Protein AF-A0A5C1AMB5-F1 (afdb_monomer_lite)

Radius of gyration: 20.48 Å; chains: 1; bounding box: 37×81×42 Å

Secondary structure (DSSP, 8-state):
----------------PPPPPPPPTT----SS--STT-EEEEEEEETTEEEEEEEEEEEEEEETTEEEEEEEEEEETTB-----EEEEEETTEEEEEEETTEEEEEEEEEEESS--TT--

Structure (mmCIF, N/CA/C/O backbone):
data_AF-A0A5C1AMB5-F1
#
_entry.id   AF-A0A5C1AMB5-F1
#
loop_
_atom_site.group_PDB
_atom_site.id
_atom_site.type_symbol
_atom_site.label_atom_id
_atom_site.label_alt_id
_atom_site.label_comp_id
_atom_site.label_asym_id
_atom_site.label_entity_id
_atom_site.label_seq_id
_atom_site.pdbx_PDB_ins_code
_atom_site.Cartn_x
_atom_site.Cartn_y
_atom_site.Cartn_z
_atom_site.occupancy
_atom_site.B_iso_or_equiv
_atom_site.auth_seq_id
_atom_site.auth_comp_id
_atom_site.auth_asym_id
_atom_site.auth_atom_id
_atom_site.pdbx_PDB_model_num
ATOM 1 N N . MET A 1 1 ? 2.253 60.019 23.310 1.00 41.19 1 MET A N 1
ATOM 2 C CA . MET A 1 1 ? 2.478 59.372 21.996 1.00 41.19 1 MET A CA 1
ATOM 3 C C . MET A 1 1 ? 2.768 57.913 22.282 1.00 41.19 1 MET A C 1
ATOM 5 O O . MET A 1 1 ? 3.925 57.523 22.368 1.00 41.19 1 MET A O 1
ATOM 9 N N . ASP A 1 2 ? 1.713 57.138 22.515 1.00 37.03 2 ASP A N 1
ATOM 10 C CA . ASP A 1 2 ? 1.825 55.742 22.932 1.00 37.03 2 ASP A CA 1
ATOM 11 C C . ASP A 1 2 ? 1.872 54.839 21.700 1.00 37.03 2 ASP A C 1
ATOM 13 O O . ASP A 1 2 ? 0.928 54.763 20.914 1.00 37.03 2 ASP A O 1
ATOM 17 N N . ARG A 1 3 ? 3.021 54.192 21.496 1.00 42.00 3 ARG A N 1
ATOM 18 C CA . ARG A 1 3 ? 3.212 53.160 20.475 1.00 42.00 3 ARG A CA 1
ATOM 19 C C . ARG A 1 3 ? 2.629 51.851 21.003 1.00 42.00 3 ARG A C 1
ATOM 21 O O . ARG A 1 3 ? 3.261 51.173 21.807 1.00 42.00 3 ARG A O 1
ATOM 28 N N . ALA A 1 4 ? 1.429 51.506 20.547 1.00 40.94 4 ALA A N 1
ATOM 29 C CA . ALA A 1 4 ? 0.817 50.211 20.807 1.00 40.94 4 ALA A CA 1
ATOM 30 C C . ALA A 1 4 ? 1.566 49.104 20.042 1.00 40.94 4 ALA A C 1
ATOM 32 O O . ALA A 1 4 ? 1.610 49.096 18.812 1.00 40.94 4 ALA A O 1
ATOM 33 N N . PHE A 1 5 ? 2.158 48.170 20.786 1.00 42.78 5 PHE A N 1
ATOM 34 C CA . PHE A 1 5 ? 2.670 46.899 20.278 1.00 42.78 5 PHE A CA 1
ATOM 35 C C . PHE A 1 5 ? 1.490 45.920 20.192 1.00 42.78 5 PHE A C 1
ATOM 37 O O . PHE A 1 5 ? 0.971 45.483 21.217 1.00 42.78 5 PHE A O 1
ATOM 44 N N . VAL A 1 6 ? 1.035 45.592 18.982 1.00 42.97 6 VAL A N 1
ATOM 45 C CA . VAL A 1 6 ? 0.045 44.527 18.764 1.00 42.97 6 VAL A CA 1
ATOM 46 C C . VAL A 1 6 ? 0.804 43.212 18.618 1.00 42.97 6 VAL A C 1
ATOM 48 O O . VAL A 1 6 ? 1.466 42.971 17.610 1.00 42.97 6 VAL A O 1
ATOM 51 N N . LEU A 1 7 ? 0.731 42.373 19.650 1.00 39.50 7 LEU A N 1
ATOM 52 C CA . LEU A 1 7 ? 1.266 41.016 19.640 1.00 39.50 7 LEU A CA 1
ATOM 53 C C . LEU A 1 7 ? 0.213 40.089 19.009 1.00 39.50 7 LEU A C 1
ATOM 55 O O . LEU A 1 7 ? -0.780 39.735 19.643 1.00 39.50 7 LEU A O 1
ATOM 59 N N . LEU A 1 8 ? 0.401 39.729 17.740 1.00 41.47 8 LEU A N 1
ATOM 60 C CA . LEU A 1 8 ? -0.436 38.752 17.044 1.00 41.47 8 LEU A CA 1
ATOM 61 C C . LEU A 1 8 ? -0.058 37.344 17.536 1.00 41.47 8 LEU A C 1
ATOM 63 O O . LEU A 1 8 ? 0.930 36.767 17.084 1.00 41.47 8 LEU A O 1
ATOM 67 N N . MET A 1 9 ? -0.810 36.796 18.495 1.00 45.56 9 MET A N 1
ATOM 68 C CA . MET A 1 9 ? -0.658 35.396 18.902 1.00 45.56 9 MET A CA 1
ATOM 69 C C . MET A 1 9 ? -1.229 34.472 17.823 1.00 45.56 9 MET A C 1
ATOM 71 O O . MET A 1 9 ? -2.435 34.245 17.740 1.00 45.56 9 MET A O 1
ATOM 75 N N . LEU A 1 10 ? -0.335 33.932 16.997 1.00 41.09 10 LEU A N 1
ATOM 76 C CA . LEU A 1 10 ? -0.618 32.850 16.064 1.00 41.09 10 LEU A CA 1
ATOM 77 C C . LEU A 1 10 ? -0.764 31.547 16.868 1.00 41.09 10 LEU A C 1
ATOM 79 O O . LEU A 1 10 ? 0.224 30.927 17.259 1.00 41.09 10 LEU A O 1
ATOM 83 N N . THR A 1 11 ? -1.997 31.144 17.169 1.00 44.03 11 THR A N 1
ATOM 84 C CA . THR A 1 11 ? -2.277 29.840 17.781 1.00 44.03 11 THR A CA 1
ATOM 85 C C . THR A 1 11 ? -2.163 28.762 16.707 1.00 44.03 11 THR A C 1
ATOM 87 O O . THR A 1 11 ? -3.115 28.445 16.001 1.00 44.03 11 THR A O 1
ATOM 90 N N . ALA A 1 12 ? -0.961 28.203 16.550 1.00 44.78 12 ALA A N 1
ATOM 91 C CA . ALA A 1 12 ? -0.778 26.981 15.782 1.00 44.78 12 ALA A CA 1
ATOM 92 C C . ALA A 1 12 ? -1.562 25.862 16.481 1.00 44.78 12 ALA A C 1
ATOM 94 O O . ALA A 1 12 ? -1.192 25.415 17.568 1.00 44.78 12 ALA A O 1
ATOM 95 N N . GLN A 1 13 ? -2.668 25.428 15.877 1.00 44.81 13 GLN A N 1
ATOM 96 C CA . GLN A 1 13 ? -3.319 24.186 16.266 1.00 44.81 13 GLN A CA 1
ATOM 97 C C . GLN A 1 13 ? -2.381 23.045 15.871 1.00 44.81 13 GLN A C 1
ATOM 99 O O . GLN A 1 13 ? -2.373 22.600 14.727 1.00 44.81 13 GLN A O 1
ATOM 104 N N . LEU A 1 14 ? -1.536 22.609 16.810 1.00 41.19 14 LEU A N 1
ATOM 105 C CA . LEU A 1 14 ? -0.868 21.322 16.695 1.00 41.19 14 LEU A CA 1
ATOM 106 C C . LEU A 1 14 ? -1.964 20.261 16.782 1.00 41.19 14 LEU A C 1
ATOM 108 O O . LEU A 1 14 ? -2.427 19.916 17.869 1.00 41.19 14 LEU A O 1
ATOM 112 N N . THR A 1 15 ? -2.397 19.757 15.630 1.00 45.41 15 THR A N 1
ATOM 113 C CA . THR A 1 15 ? -3.072 18.469 15.545 1.00 45.41 15 THR A CA 1
ATOM 114 C C . THR A 1 15 ? -2.091 17.430 16.074 1.00 45.41 15 THR A C 1
ATOM 116 O O . THR A 1 15 ? -1.144 17.024 15.402 1.00 45.41 15 THR A O 1
ATOM 119 N N . ALA A 1 16 ? -2.255 17.063 17.344 1.00 42.19 16 ALA A N 1
ATOM 120 C CA . ALA A 1 16 ? -1.520 15.964 17.935 1.00 42.19 16 ALA A CA 1
ATOM 121 C C . ALA A 1 16 ? -1.884 14.708 17.140 1.00 42.19 16 ALA A C 1
ATOM 123 O O . ALA A 1 16 ? -3.009 14.220 17.232 1.00 42.19 16 ALA A O 1
ATOM 124 N N . ALA A 1 17 ? -0.951 14.236 16.311 1.00 38.53 17 ALA A N 1
ATOM 125 C CA . ALA A 1 17 ? -1.064 12.944 15.658 1.00 38.53 17 ALA A CA 1
ATOM 126 C C . ALA A 1 17 ? -1.329 11.907 16.752 1.00 38.53 17 ALA A C 1
ATOM 128 O O . ALA A 1 17 ? -0.536 11.788 17.692 1.00 38.53 17 ALA A O 1
ATOM 129 N N . GLU A 1 18 ? -2.471 11.224 16.665 1.00 43.47 18 GLU A N 1
ATOM 130 C CA . GLU A 1 18 ? -2.834 10.201 17.635 1.00 43.47 18 GLU A CA 1
ATOM 131 C C . GLU A 1 18 ? -1.670 9.208 17.781 1.00 43.47 18 GLU A C 1
ATOM 133 O O . GLU A 1 18 ? -1.015 8.861 16.787 1.00 43.47 18 GLU A O 1
ATOM 138 N N . PRO A 1 19 ? -1.344 8.792 19.019 1.00 37.91 19 PRO A N 1
ATOM 139 C CA . PRO A 1 19 ? -0.271 7.842 19.241 1.00 37.91 19 PRO A CA 1
ATOM 140 C C . PRO A 1 19 ? -0.536 6.592 18.392 1.00 37.91 19 PRO A C 1
ATOM 142 O O . PRO A 1 19 ? -1.678 6.129 18.347 1.00 37.91 19 PRO A O 1
ATOM 145 N N . PRO A 1 20 ? 0.491 6.050 17.708 1.00 48.75 20 PRO A N 1
ATOM 146 C CA . PRO A 1 20 ? 0.313 4.906 16.827 1.00 48.75 20 PRO A CA 1
ATOM 147 C C . PRO A 1 20 ? -0.405 3.786 17.591 1.00 48.75 20 PRO A C 1
ATOM 149 O O . PRO A 1 20 ? -0.030 3.530 18.745 1.00 48.75 20 PRO A O 1
ATOM 152 N N . PRO A 1 21 ? -1.422 3.133 16.990 1.00 47.5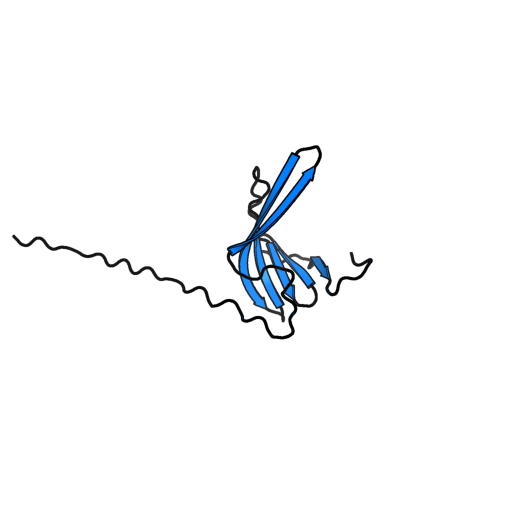3 21 PRO A N 1
ATOM 153 C CA . PRO A 1 21 ? -2.150 2.057 17.641 1.00 47.53 21 PRO A CA 1
ATOM 154 C C . PRO A 1 21 ? -1.149 1.051 18.199 1.00 47.53 21 PRO A C 1
ATOM 156 O O . PRO A 1 21 ? -0.281 0.554 17.475 1.00 47.53 21 PRO A O 1
ATOM 159 N N . LYS A 1 22 ? -1.214 0.804 19.513 1.00 42.66 22 LYS A N 1
ATOM 160 C CA . LYS A 1 22 ? -0.346 -0.182 20.158 1.00 42.66 22 LYS A CA 1
ATOM 161 C C . LYS A 1 22 ? -0.542 -1.507 19.436 1.00 42.66 22 LYS A C 1
ATOM 163 O O . LYS A 1 22 ? -1.668 -1.986 19.334 1.00 42.66 22 LYS A O 1
ATOM 168 N N . ALA A 1 23 ? 0.560 -2.081 18.957 1.00 46.91 23 ALA A N 1
ATOM 169 C CA . ALA A 1 23 ? 0.558 -3.423 18.402 1.00 46.91 23 ALA A CA 1
ATOM 170 C C . ALA A 1 23 ? -0.144 -4.35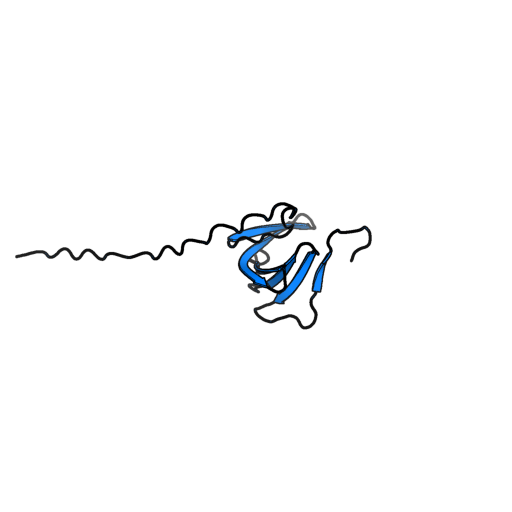9 19.395 1.00 46.91 23 ALA A C 1
ATOM 172 O O . ALA A 1 23 ? 0.259 -4.467 20.557 1.00 46.91 23 ALA A O 1
ATOM 173 N N . VAL A 1 24 ? -1.232 -4.982 18.950 1.00 44.78 24 VAL A N 1
ATOM 174 C CA . VAL A 1 24 ? -1.958 -5.968 19.746 1.00 44.78 24 VAL A CA 1
ATOM 175 C C . VAL A 1 24 ? -1.014 -7.154 19.932 1.00 44.78 24 VAL A C 1
ATOM 177 O O . VAL A 1 24 ? -0.510 -7.706 18.954 1.00 44.78 24 VAL A O 1
ATOM 180 N N . ALA A 1 25 ? -0.708 -7.511 21.180 1.00 35.94 25 ALA A N 1
ATOM 181 C CA . ALA A 1 25 ? 0.186 -8.625 21.479 1.00 35.94 25 ALA A CA 1
ATOM 182 C C . ALA A 1 25 ? -0.330 -9.904 20.792 1.00 35.94 25 ALA A C 1
ATOM 184 O O . ALA A 1 25 ? -1.476 -10.296 20.993 1.00 35.94 25 ALA A O 1
ATOM 185 N N . GLY A 1 26 ? 0.507 -10.523 19.952 1.00 43.66 26 GLY A N 1
ATOM 186 C CA . GLY A 1 26 ? 0.138 -11.676 19.118 1.00 43.66 26 GLY A CA 1
ATOM 187 C C . GLY A 1 26 ? -0.127 -11.348 17.643 1.00 43.66 26 GLY A C 1
ATOM 188 O O . GLY A 1 26 ? -0.203 -12.264 16.829 1.00 43.66 26 GLY A O 1
ATOM 189 N N . VAL A 1 27 ? -0.192 -10.068 17.266 1.00 47.38 27 VAL A N 1
ATOM 190 C CA . VAL A 1 27 ? -0.150 -9.645 15.863 1.00 47.38 27 VAL A CA 1
ATOM 191 C C . VAL A 1 27 ? 1.314 -9.464 15.480 1.00 47.38 27 VAL A C 1
ATOM 193 O O . VAL A 1 27 ? 1.943 -8.462 15.822 1.00 47.38 27 VAL A O 1
ATOM 196 N N . THR A 1 28 ? 1.880 -10.459 14.791 1.00 49.91 28 THR A N 1
ATOM 197 C CA . THR A 1 28 ? 3.096 -10.291 13.980 1.00 49.91 28 THR A CA 1
ATOM 198 C C . THR A 1 28 ? 2.962 -8.980 13.217 1.00 49.91 28 THR A C 1
ATOM 200 O O . THR A 1 28 ? 1.932 -8.779 12.574 1.00 49.91 28 THR A O 1
ATOM 203 N N . ALA A 1 29 ? 3.943 -8.080 13.351 1.00 56.53 29 ALA A N 1
ATOM 204 C CA . ALA A 1 29 ? 3.916 -6.754 12.737 1.00 56.53 29 ALA A CA 1
ATOM 205 C C . ALA A 1 29 ? 3.326 -6.834 11.322 1.00 56.53 29 ALA A C 1
ATOM 207 O O . ALA A 1 29 ? 3.770 -7.659 10.519 1.00 56.53 29 ALA A O 1
ATOM 208 N N . LEU A 1 30 ? 2.281 -6.043 11.050 1.00 63.84 30 LEU A N 1
ATOM 209 C CA . LEU A 1 30 ? 1.629 -6.064 9.744 1.00 63.84 30 LEU A CA 1
ATOM 210 C C . LEU A 1 30 ? 2.695 -5.826 8.669 1.00 63.84 30 LEU A C 1
ATOM 212 O O . LEU A 1 30 ? 3.502 -4.906 8.780 1.00 63.84 30 LEU A O 1
ATOM 216 N N . TYR A 1 31 ? 2.696 -6.665 7.632 1.00 74.62 31 TYR A N 1
ATOM 217 C CA . TYR A 1 31 ? 3.675 -6.610 6.537 1.00 74.62 31 TYR A CA 1
ATOM 218 C C . TYR A 1 31 ? 3.567 -5.316 5.703 1.00 74.62 31 TYR A C 1
ATOM 220 O O . TYR A 1 31 ? 4.399 -5.032 4.846 1.00 74.62 31 TYR A O 1
ATOM 228 N N . PHE A 1 32 ? 2.525 -4.524 5.953 1.00 85.06 32 PHE A N 1
ATOM 229 C CA . PHE A 1 32 ? 2.197 -3.304 5.241 1.00 85.06 32 PHE A CA 1
ATOM 230 C C . PHE A 1 32 ? 2.231 -2.107 6.209 1.00 85.06 32 PHE A C 1
ATOM 232 O O . PHE A 1 32 ? 1.697 -2.228 7.316 1.00 85.06 32 PHE A O 1
ATOM 239 N N . PRO A 1 33 ? 2.816 -0.955 5.832 1.00 88.94 33 PRO A N 1
ATOM 240 C CA . PRO A 1 33 ? 2.854 0.221 6.695 1.00 88.94 33 PRO A CA 1
ATOM 241 C C . PRO A 1 33 ? 1.455 0.759 7.000 1.00 88.94 33 PRO A C 1
ATOM 243 O O . PRO A 1 33 ? 0.682 1.056 6.099 1.00 88.94 33 PRO A O 1
ATOM 246 N N . THR A 1 34 ? 1.141 0.938 8.280 1.00 90.19 34 THR A N 1
ATOM 247 C CA . THR A 1 34 ? -0.159 1.451 8.751 1.00 90.19 34 THR A CA 1
ATOM 248 C C . THR A 1 34 ? -0.031 2.770 9.513 1.00 90.19 34 THR A C 1
ATOM 250 O O . THR A 1 34 ? -0.901 3.134 10.301 1.00 90.19 34 THR A O 1
ATOM 253 N N . LYS A 1 35 ? 1.066 3.505 9.305 1.00 89.81 35 LYS A N 1
ATOM 254 C CA . LYS A 1 35 ? 1.301 4.814 9.921 1.00 89.81 35 LYS A CA 1
ATOM 255 C C . LYS A 1 35 ? 1.293 5.892 8.845 1.00 89.81 35 LYS A C 1
ATOM 257 O O . LYS A 1 35 ? 2.059 5.794 7.894 1.00 89.81 35 LYS A O 1
ATOM 262 N N . VAL A 1 36 ? 0.489 6.937 9.030 1.00 92.00 36 VAL A N 1
ATOM 263 C CA . VAL A 1 36 ? 0.502 8.117 8.148 1.00 92.00 36 VAL A CA 1
ATOM 264 C C . VAL A 1 36 ? 1.905 8.732 8.102 1.00 92.00 36 VAL A C 1
ATOM 266 O O . VAL A 1 36 ? 2.575 8.866 9.129 1.00 92.00 36 VAL A O 1
ATOM 269 N N . GLY A 1 37 ? 2.360 9.062 6.895 1.00 90.62 37 GLY A N 1
ATOM 270 C CA . GLY A 1 37 ? 3.711 9.531 6.600 1.00 90.62 37 GLY A CA 1
ATOM 271 C C . GLY A 1 37 ? 4.765 8.423 6.510 1.00 90.62 37 GLY A C 1
ATOM 272 O O . GLY A 1 37 ? 5.917 8.721 6.207 1.00 90.62 37 GLY A O 1
ATOM 273 N N . ALA A 1 38 ? 4.416 7.155 6.76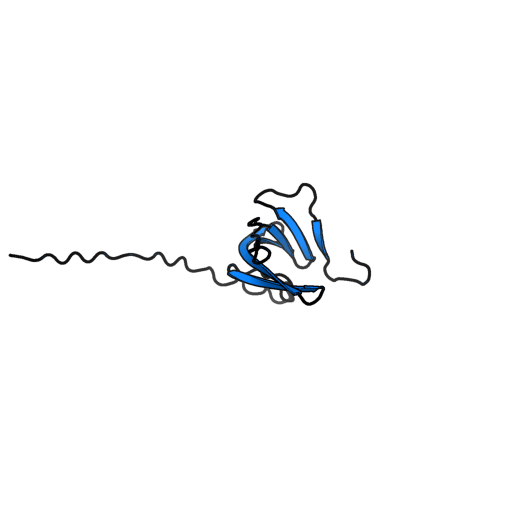0 1.00 91.31 38 ALA A N 1
ATOM 274 C CA . ALA A 1 38 ? 5.318 6.052 6.444 1.00 91.31 38 ALA A CA 1
ATOM 275 C C . ALA A 1 38 ? 5.500 5.952 4.927 1.00 91.31 38 ALA A C 1
ATOM 277 O O . ALA A 1 38 ? 4.545 6.131 4.171 1.00 91.3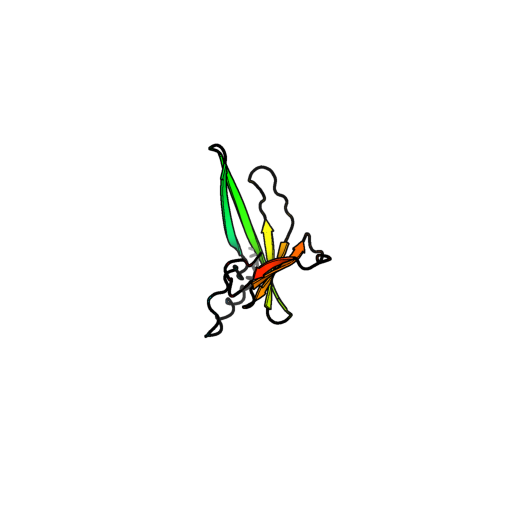1 38 ALA A O 1
ATOM 278 N N . GLN A 1 39 ? 6.723 5.648 4.504 1.00 90.38 39 GLN A N 1
ATOM 279 C CA . GLN A 1 39 ? 7.080 5.554 3.095 1.00 90.38 39 GLN A CA 1
ATOM 280 C C . GLN A 1 39 ? 7.553 4.151 2.741 1.00 90.38 39 GLN A C 1
ATOM 282 O O . GLN A 1 39 ? 8.241 3.493 3.527 1.00 90.38 39 GLN A O 1
ATOM 287 N N . ARG A 1 40 ? 7.212 3.722 1.529 1.00 87.50 40 ARG A N 1
ATOM 288 C CA . ARG A 1 40 ? 7.804 2.567 0.856 1.00 87.50 40 ARG A CA 1
ATOM 289 C C . ARG A 1 40 ? 8.520 3.056 -0.384 1.00 87.50 40 ARG A C 1
ATOM 291 O O . ARG A 1 40 ? 8.009 3.920 -1.088 1.00 87.50 40 ARG A O 1
ATOM 298 N N . VAL A 1 41 ? 9.702 2.509 -0.627 1.00 86.25 41 VAL A N 1
ATOM 299 C CA . VAL A 1 41 ? 10.493 2.812 -1.816 1.00 86.25 41 VAL A CA 1
ATOM 300 C C . VAL A 1 41 ? 10.694 1.515 -2.573 1.00 86.25 41 VAL A C 1
ATOM 302 O O . VAL A 1 41 ? 11.246 0.554 -2.037 1.00 86.25 41 VAL A O 1
ATOM 305 N N . TYR A 1 42 ? 10.231 1.500 -3.813 1.00 82.12 42 TYR A N 1
ATOM 306 C CA . TYR A 1 42 ? 10.427 0.415 -4.753 1.00 82.12 42 TYR A CA 1
ATOM 307 C C . TYR A 1 42 ? 11.508 0.836 -5.733 1.00 82.12 42 TYR A C 1
ATOM 309 O O . TYR A 1 42 ? 11.357 1.824 -6.443 1.00 82.12 42 TYR A O 1
ATOM 317 N N . ALA A 1 43 ? 12.608 0.091 -5.758 1.00 84.25 43 ALA A N 1
ATOM 318 C CA . ALA A 1 43 ? 13.671 0.288 -6.729 1.00 84.25 43 ALA A CA 1
ATOM 319 C C . ALA A 1 43 ? 13.704 -0.904 -7.686 1.00 84.25 43 ALA A C 1
ATOM 321 O O . ALA A 1 43 ? 13.781 -2.054 -7.250 1.00 84.25 43 ALA A O 1
ATOM 322 N N . ALA A 1 44 ? 13.664 -0.629 -8.985 1.00 82.00 44 ALA A N 1
ATOM 323 C CA . ALA A 1 44 ? 13.803 -1.630 -10.032 1.00 82.00 44 ALA A CA 1
ATOM 324 C C . ALA A 1 44 ? 14.953 -1.245 -10.964 1.00 82.00 44 ALA A C 1
ATOM 326 O O . ALA A 1 44 ? 15.000 -0.125 -11.473 1.00 82.00 44 ALA A O 1
ATOM 327 N N . THR A 1 45 ? 15.868 -2.182 -11.213 1.00 86.75 45 THR A N 1
ATOM 328 C CA . THR A 1 45 ? 16.965 -1.994 -12.167 1.00 86.75 45 THR A CA 1
ATOM 329 C C . THR A 1 45 ? 16.724 -2.840 -13.410 1.00 86.75 45 THR A C 1
ATOM 331 O O . THR A 1 45 ? 16.604 -4.061 -13.321 1.00 86.75 45 THR A O 1
ATOM 334 N N . ALA A 1 46 ? 16.689 -2.205 -14.581 1.00 84.00 46 ALA A N 1
ATOM 335 C CA . ALA A 1 46 ? 16.554 -2.873 -15.871 1.00 84.00 46 ALA A CA 1
ATOM 336 C C . ALA A 1 46 ? 17.446 -2.196 -16.919 1.00 84.00 46 ALA A C 1
ATOM 338 O O . ALA A 1 46 ? 17.453 -0.974 -17.054 1.00 84.00 46 ALA A O 1
ATOM 339 N N . GLY A 1 47 ? 18.228 -2.989 -17.661 1.00 86.25 47 GLY A N 1
ATOM 340 C CA . GLY A 1 47 ? 19.094 -2.475 -18.732 1.00 86.25 47 GLY A CA 1
ATOM 341 C C . GLY A 1 47 ? 20.136 -1.442 -18.277 1.00 86.25 47 GLY A C 1
ATOM 342 O O . GLY A 1 47 ? 20.491 -0.565 -19.054 1.00 86.25 47 GLY A O 1
ATOM 343 N N . GLY A 1 48 ? 20.591 -1.510 -17.020 1.00 88.25 48 GLY A N 1
ATOM 344 C CA . GLY A 1 48 ? 21.544 -0.554 -16.439 1.00 88.25 48 GLY A CA 1
ATOM 345 C C . GLY A 1 48 ? 20.923 0.739 -15.898 1.00 88.25 48 GLY A C 1
ATOM 346 O O . GLY A 1 48 ? 21.642 1.552 -15.327 1.00 88.25 48 GLY A O 1
ATOM 347 N N . ASN A 1 49 ? 19.605 0.915 -16.020 1.00 85.06 49 ASN A N 1
ATOM 348 C CA . ASN A 1 49 ? 18.878 2.040 -15.440 1.00 85.06 49 ASN A CA 1
ATOM 349 C C . ASN A 1 49 ? 18.159 1.601 -14.164 1.00 85.06 49 ASN A C 1
ATOM 351 O O . ASN A 1 49 ? 17.542 0.535 -14.150 1.00 85.06 49 ASN A O 1
ATOM 355 N N . THR A 1 50 ? 18.204 2.431 -13.122 1.00 85.81 50 THR A N 1
ATOM 356 C CA . THR A 1 50 ? 17.420 2.238 -11.895 1.00 85.81 50 THR A CA 1
ATOM 357 C C . THR A 1 50 ? 16.265 3.223 -11.873 1.00 85.81 50 THR A C 1
ATOM 359 O O . THR A 1 50 ? 16.462 4.425 -12.044 1.00 85.81 50 THR A O 1
ATOM 362 N N . ILE A 1 51 ? 15.065 2.701 -11.655 1.00 82.75 51 ILE A N 1
ATOM 363 C CA . ILE A 1 51 ? 13.854 3.473 -11.415 1.00 82.75 51 ILE A CA 1
ATOM 364 C C . ILE A 1 51 ? 13.505 3.329 -9.942 1.00 82.75 51 ILE A C 1
ATOM 366 O O . ILE A 1 51 ? 13.471 2.215 -9.423 1.00 82.75 51 ILE A O 1
ATOM 370 N N . GLU A 1 52 ? 13.242 4.460 -9.297 1.00 85.25 52 GLU A N 1
ATOM 371 C CA . GLU A 1 52 ? 12.653 4.509 -7.966 1.00 85.25 52 GLU A CA 1
ATOM 372 C C . GLU A 1 52 ? 11.210 4.995 -8.064 1.00 85.25 52 GLU A C 1
ATOM 374 O O . GLU A 1 52 ? 10.920 5.985 -8.738 1.00 85.25 52 GLU A O 1
ATOM 379 N N . GLU A 1 53 ? 10.336 4.312 -7.342 1.00 82.56 53 GLU A N 1
ATOM 380 C CA . GLU A 1 53 ? 8.967 4.711 -7.061 1.00 82.56 53 GLU A CA 1
ATOM 381 C C . GLU A 1 53 ? 8.801 4.805 -5.544 1.00 82.56 53 GLU A C 1
ATOM 383 O O . GLU A 1 53 ? 9.327 3.975 -4.794 1.00 82.56 53 GLU A O 1
ATOM 388 N N . ARG A 1 54 ? 8.100 5.840 -5.078 1.00 86.69 54 ARG A N 1
ATOM 389 C CA . ARG A 1 54 ? 7.819 6.036 -3.654 1.00 86.69 54 ARG A CA 1
ATOM 390 C C . ARG A 1 54 ? 6.322 6.084 -3.427 1.00 86.69 54 ARG A C 1
ATOM 392 O O . ARG A 1 54 ? 5.623 6.813 -4.123 1.00 86.69 54 ARG A O 1
ATOM 399 N N . SER A 1 55 ? 5.877 5.362 -2.411 1.00 88.88 55 SER A N 1
ATOM 400 C CA . SER A 1 55 ? 4.503 5.385 -1.921 1.00 88.88 55 SER A CA 1
ATOM 401 C C . SER A 1 55 ? 4.512 5.938 -0.504 1.00 88.88 55 SER A C 1
ATOM 403 O O . SER A 1 55 ? 5.249 5.437 0.351 1.00 88.88 55 SER A O 1
ATOM 405 N N . THR A 1 56 ? 3.702 6.957 -0.236 1.00 91.69 56 THR A N 1
ATOM 406 C CA . THR A 1 56 ? 3.552 7.547 1.101 1.00 91.69 56 THR A CA 1
ATOM 407 C C . THR A 1 56 ? 2.156 7.264 1.634 1.00 91.69 56 THR A C 1
ATOM 409 O O . THR A 1 56 ? 1.171 7.565 0.968 1.00 91.69 56 THR A O 1
ATOM 412 N N . VAL A 1 57 ? 2.045 6.737 2.855 1.00 93.69 57 VAL A N 1
ATOM 413 C CA . VAL A 1 57 ? 0.746 6.551 3.517 1.00 93.69 57 VAL A CA 1
ATOM 414 C C . VAL A 1 57 ? 0.148 7.914 3.858 1.00 93.69 57 VAL A C 1
ATOM 416 O O . VAL A 1 57 ? 0.694 8.651 4.680 1.00 93.69 57 VAL A O 1
ATOM 419 N N . THR A 1 58 ? -0.997 8.238 3.270 1.00 93.31 58 THR A N 1
ATOM 420 C CA . THR A 1 58 ? -1.706 9.511 3.465 1.00 93.31 58 THR A CA 1
ATOM 421 C C . THR A 1 58 ? -2.921 9.376 4.376 1.00 93.31 58 THR A C 1
ATOM 423 O O . THR A 1 58 ? -3.342 10.359 4.980 1.00 93.31 58 THR A O 1
ATOM 426 N N . GLY A 1 59 ? -3.458 8.165 4.543 1.00 92.25 59 GLY A N 1
ATOM 427 C CA . GLY A 1 59 ? -4.616 7.929 5.401 1.00 92.25 59 GLY A CA 1
ATOM 428 C C . GLY A 1 59 ? -4.700 6.497 5.903 1.00 92.25 59 GLY A C 1
ATOM 429 O O . GLY A 1 59 ? -4.292 5.563 5.221 1.00 92.25 59 GLY A O 1
ATOM 430 N N . VAL A 1 60 ? -5.233 6.323 7.111 1.00 93.69 60 VAL A N 1
ATOM 431 C CA . VAL A 1 60 ? -5.458 5.009 7.721 1.00 93.69 60 VAL A CA 1
ATOM 432 C C . VAL A 1 60 ? -6.768 5.050 8.494 1.00 93.69 60 VAL A C 1
ATOM 434 O O . VAL A 1 60 ? -6.967 5.939 9.318 1.00 93.69 60 VAL A O 1
ATOM 437 N N . VAL A 1 61 ? -7.659 4.097 8.228 1.00 92.69 61 VAL A N 1
ATOM 438 C CA . VAL A 1 61 ? -8.948 3.958 8.920 1.00 92.69 61 VAL A CA 1
ATOM 439 C C . VAL A 1 61 ? -9.185 2.490 9.247 1.00 92.69 61 VAL A C 1
ATOM 441 O O . VAL A 1 61 ? -9.058 1.636 8.372 1.00 92.69 61 VAL A O 1
ATOM 444 N N . GLU A 1 62 ? -9.559 2.175 10.483 1.00 89.06 62 GLU A N 1
ATOM 445 C CA . GLU A 1 62 ? -9.985 0.822 10.846 1.00 89.06 62 GLU A CA 1
ATOM 446 C C . GLU A 1 62 ? -11.405 0.555 10.322 1.00 89.06 62 GLU A C 1
ATOM 448 O O . GLU A 1 62 ? -12.327 1.340 10.554 1.00 89.06 62 GLU A O 1
ATOM 453 N N . LYS A 1 63 ? -11.588 -0.531 9.566 1.00 83.31 63 LYS A N 1
ATOM 454 C CA . LYS A 1 63 ? -12.879 -0.922 8.987 1.00 83.31 63 LYS A CA 1
ATOM 455 C C . LYS A 1 63 ? -12.893 -2.416 8.663 1.00 83.31 63 LYS A C 1
ATOM 457 O O . LYS A 1 63 ? -11.880 -2.968 8.245 1.00 83.31 63 LYS A O 1
ATOM 462 N N . ASP A 1 64 ? -14.050 -3.060 8.807 1.00 78.19 64 ASP A N 1
ATOM 463 C CA . ASP A 1 64 ? -14.280 -4.452 8.382 1.00 78.19 64 ASP A CA 1
ATOM 464 C C . ASP A 1 64 ? -13.285 -5.465 8.999 1.00 78.19 64 ASP A C 1
ATOM 466 O O . ASP A 1 64 ? -12.919 -6.459 8.376 1.00 78.19 64 ASP A O 1
ATOM 470 N N . GLY A 1 65 ? -12.815 -5.207 10.229 1.00 81.56 65 GLY A N 1
ATOM 471 C CA . GLY A 1 65 ? -11.839 -6.060 10.923 1.00 81.56 65 GLY A CA 1
ATOM 472 C C . GLY A 1 65 ? -10.398 -5.943 10.404 1.00 81.56 65 GLY A C 1
ATOM 473 O O . GLY A 1 65 ? -9.565 -6.797 10.710 1.00 81.56 65 GLY A O 1
ATOM 474 N N . GLY A 1 66 ? -10.094 -4.904 9.622 1.00 87.94 66 GLY A N 1
ATOM 475 C CA . GLY A 1 66 ? -8.749 -4.570 9.161 1.00 87.94 66 GLY A CA 1
ATOM 476 C C . GLY A 1 66 ? -8.532 -3.062 9.041 1.00 87.94 66 GLY A C 1
ATOM 477 O O . GLY A 1 66 ? -9.328 -2.253 9.510 1.00 87.94 66 GLY A O 1
ATOM 478 N N . TRP A 1 67 ? -7.439 -2.678 8.391 1.00 92.69 67 TRP A N 1
ATOM 479 C CA . TRP A 1 67 ? -7.054 -1.285 8.182 1.00 92.69 67 TRP A CA 1
ATOM 480 C C . TRP A 1 67 ? -7.195 -0.930 6.708 1.00 92.69 67 TRP A C 1
ATOM 482 O O . TRP A 1 67 ? -6.523 -1.521 5.866 1.00 92.69 67 TRP A O 1
ATOM 492 N N . ARG A 1 68 ? -8.041 0.045 6.379 1.00 93.75 68 ARG A N 1
ATOM 493 C CA . ARG A 1 68 ? -8.009 0.721 5.081 1.00 93.75 68 ARG A CA 1
ATOM 494 C C . ARG A 1 68 ? -6.862 1.728 5.091 1.00 93.75 68 ARG A C 1
ATOM 496 O O . ARG A 1 68 ? -6.961 2.763 5.743 1.00 93.75 68 ARG A O 1
ATOM 503 N N . VAL A 1 69 ? -5.782 1.404 4.395 1.00 94.19 69 VAL A N 1
ATOM 504 C CA . VAL A 1 69 ? -4.577 2.224 4.256 1.00 94.19 69 VAL A CA 1
ATOM 505 C C . VAL A 1 69 ? -4.579 2.864 2.876 1.00 94.19 69 VAL A C 1
ATOM 507 O O . VAL A 1 69 ? -4.557 2.150 1.878 1.00 94.19 69 VAL A O 1
ATOM 510 N N . THR A 1 70 ? -4.614 4.190 2.819 1.00 94.56 70 THR A N 1
ATOM 511 C CA . THR A 1 70 ? -4.478 4.970 1.587 1.00 94.56 70 THR A CA 1
ATOM 512 C C . THR A 1 70 ? -3.037 5.426 1.434 1.00 94.56 70 THR A C 1
ATOM 514 O O . THR A 1 70 ? -2.454 5.984 2.366 1.00 94.56 70 THR A O 1
ATOM 517 N N . GLU A 1 71 ? -2.483 5.205 0.252 1.00 92.81 71 GLU A N 1
ATOM 518 C CA . GLU A 1 71 ? -1.165 5.665 -0.154 1.00 92.81 71 GLU A CA 1
ATOM 519 C C . GLU A 1 71 ? -1.271 6.563 -1.377 1.00 92.81 71 GLU A C 1
ATOM 521 O O . GLU A 1 71 ? -2.115 6.342 -2.246 1.00 92.81 71 GLU A O 1
ATOM 526 N N . MET A 1 72 ? -0.383 7.545 -1.444 1.00 89.88 72 MET A N 1
ATOM 527 C CA . MET A 1 72 ? -0.142 8.350 -2.629 1.00 89.88 72 MET A CA 1
ATOM 528 C C . MET A 1 72 ? 1.202 7.936 -3.222 1.00 89.88 72 MET A C 1
ATOM 530 O O . MET A 1 72 ? 2.214 7.934 -2.513 1.00 89.88 72 MET A O 1
ATOM 534 N N . ASP A 1 73 ? 1.195 7.583 -4.504 1.00 84.44 73 ASP A N 1
ATOM 535 C CA . ASP A 1 73 ? 2.410 7.282 -5.252 1.00 84.44 73 ASP A CA 1
ATOM 536 C C . ASP A 1 73 ? 2.971 8.571 -5.861 1.00 84.44 73 ASP A C 1
ATOM 538 O O . ASP A 1 73 ? 2.292 9.268 -6.624 1.00 84.44 73 ASP A O 1
ATOM 542 N N . ASP A 1 74 ? 4.243 8.852 -5.580 1.00 74.25 74 ASP A N 1
ATOM 543 C CA . ASP A 1 74 ? 4.990 9.971 -6.170 1.00 74.25 74 ASP A CA 1
ATOM 544 C C . ASP A 1 74 ? 5.285 9.730 -7.673 1.00 74.25 74 ASP A C 1
ATOM 546 O O . ASP A 1 74 ? 5.828 10.595 -8.362 1.00 74.25 74 ASP A O 1
ATOM 550 N N . GLY A 1 75 ? 4.892 8.556 -8.189 1.00 63.22 75 GLY A N 1
ATOM 551 C CA . GLY A 1 75 ? 5.173 8.037 -9.523 1.00 63.22 75 GLY A CA 1
ATOM 552 C C . GLY A 1 75 ? 6.640 7.673 -9.736 1.00 63.22 75 GLY A C 1
ATOM 553 O O . GLY A 1 75 ? 7.486 7.779 -8.848 1.00 63.22 75 GLY A O 1
ATOM 554 N N . ILE A 1 76 ? 6.952 7.261 -10.966 1.00 61.81 76 ILE A N 1
ATOM 555 C CA . ILE A 1 76 ? 8.330 7.275 -11.467 1.00 61.81 76 ILE A CA 1
ATOM 556 C C . ILE A 1 76 ? 8.763 8.742 -11.452 1.00 61.81 76 ILE A C 1
ATOM 558 O O . ILE A 1 76 ? 7.972 9.595 -11.846 1.00 61.81 76 ILE A O 1
ATOM 562 N N . SER A 1 77 ? 9.996 9.052 -11.046 1.00 55.25 77 SER A N 1
ATOM 563 C CA . SER A 1 77 ? 10.531 10.425 -10.902 1.00 55.25 77 SER A CA 1
ATOM 564 C C . SER A 1 77 ? 10.336 11.376 -12.106 1.00 55.25 77 SER A C 1
ATOM 566 O O . SER A 1 77 ? 10.608 12.569 -11.992 1.00 55.25 77 SER A O 1
ATOM 568 N N . SER A 1 78 ? 9.855 10.874 -13.247 1.00 49.88 78 SER A N 1
ATOM 569 C CA . SER A 1 78 ? 9.506 11.610 -14.463 1.00 49.88 78 SER A CA 1
ATOM 570 C C . SER A 1 78 ? 8.000 11.736 -14.768 1.00 49.88 78 SER A C 1
ATOM 572 O O . SER A 1 78 ? 7.656 12.471 -15.692 1.00 49.88 78 SER A O 1
ATOM 574 N N . ASN A 1 79 ? 7.095 11.055 -14.050 1.00 46.03 79 ASN A N 1
ATOM 575 C CA . ASN A 1 79 ? 5.645 11.142 -14.263 1.00 46.03 79 ASN A CA 1
ATOM 576 C C . ASN A 1 79 ? 4.839 10.737 -13.001 1.00 46.03 79 ASN A C 1
ATOM 578 O O . ASN A 1 79 ? 4.540 9.549 -12.825 1.00 46.03 79 ASN A O 1
ATOM 582 N N . PRO A 1 80 ? 4.476 11.689 -12.119 1.00 55.00 80 PRO A N 1
ATOM 583 C CA . PRO A 1 80 ? 3.656 11.401 -10.948 1.00 55.00 80 PRO A CA 1
ATOM 584 C C . PRO A 1 80 ? 2.254 10.982 -11.396 1.00 55.00 80 PRO A C 1
ATOM 586 O O . PRO A 1 80 ? 1.473 11.801 -11.878 1.00 55.00 80 PRO A O 1
ATOM 589 N N . LEU A 1 81 ? 1.917 9.699 -11.236 1.00 57.09 81 LEU A N 1
ATOM 590 C CA . LEU A 1 81 ? 0.558 9.224 -11.504 1.00 57.09 81 LEU A CA 1
ATOM 591 C C . LEU A 1 81 ? -0.440 9.725 -10.454 1.00 57.09 81 LEU A C 1
ATOM 593 O O . LEU A 1 81 ? -1.639 9.648 -10.712 1.00 57.09 81 LEU A O 1
ATOM 597 N N . GLY A 1 82 ? 0.030 10.260 -9.314 1.00 60.72 82 GLY A N 1
ATOM 598 C CA . GLY A 1 82 ? -0.742 11.075 -8.364 1.00 60.72 82 GLY A CA 1
ATOM 599 C C . GLY A 1 82 ? -2.069 10.461 -7.924 1.00 60.72 82 GLY A C 1
ATOM 600 O O . GLY A 1 82 ? -2.997 11.179 -7.560 1.00 60.72 82 GLY A O 1
ATOM 601 N N . THR A 1 83 ? -2.198 9.141 -8.041 1.00 78.44 83 THR A N 1
ATOM 602 C CA . THR A 1 83 ? -3.464 8.446 -7.874 1.00 78.44 83 THR A CA 1
ATOM 603 C C . THR A 1 83 ? -3.418 7.727 -6.547 1.00 78.44 83 THR A C 1
ATOM 605 O O . THR A 1 83 ? -2.710 6.734 -6.404 1.00 78.44 83 THR A O 1
ATOM 608 N N . ASP A 1 84 ? -4.214 8.209 -5.599 1.00 88.81 84 ASP A N 1
ATOM 609 C CA . ASP A 1 84 ? -4.365 7.554 -4.307 1.00 88.81 84 ASP A CA 1
ATOM 610 C C . ASP A 1 84 ? -4.833 6.108 -4.491 1.00 88.81 84 ASP A C 1
ATOM 612 O O . ASP A 1 84 ? -5.828 5.846 -5.176 1.00 88.81 84 ASP A O 1
ATOM 616 N N . THR A 1 85 ? -4.149 5.163 -3.858 1.00 91.75 85 THR A N 1
ATOM 617 C CA . THR A 1 85 ? -4.552 3.757 -3.822 1.00 91.75 85 THR A CA 1
ATOM 618 C C . THR A 1 85 ? -4.856 3.361 -2.386 1.00 91.75 85 THR A C 1
ATOM 620 O O . THR A 1 85 ? -4.068 3.622 -1.482 1.00 91.75 85 THR A O 1
ATOM 623 N N . THR A 1 86 ? -6.003 2.720 -2.160 1.00 93.38 86 THR A N 1
ATOM 624 C CA . THR A 1 86 ? -6.405 2.239 -0.834 1.00 93.38 86 THR A CA 1
ATOM 625 C C . THR A 1 86 ? -6.387 0.720 -0.785 1.00 93.38 86 THR A C 1
ATOM 627 O O . THR A 1 86 ? -7.012 0.044 -1.611 1.00 93.38 86 THR A O 1
ATOM 630 N N . TYR A 1 87 ? -5.738 0.189 0.246 1.00 93.62 87 TYR A N 1
ATOM 631 C CA . TYR A 1 87 ? -5.638 -1.231 0.545 1.00 93.62 87 TYR A CA 1
ATOM 632 C C . TYR A 1 87 ? -6.366 -1.570 1.842 1.00 93.62 87 TYR A C 1
ATOM 634 O O . TYR A 1 87 ? -6.251 -0.845 2.822 1.00 93.62 87 TYR A O 1
ATOM 642 N N . LEU A 1 88 ? -7.070 -2.697 1.880 1.00 93.25 88 LEU A N 1
ATOM 643 C CA . LEU A 1 88 ? -7.461 -3.357 3.119 1.00 93.25 88 LEU A CA 1
ATOM 644 C C . LEU A 1 88 ? -6.311 -4.261 3.579 1.00 93.25 88 LEU A C 1
ATOM 646 O O . LEU A 1 88 ? -5.945 -5.212 2.885 1.00 93.25 88 LEU A O 1
ATOM 650 N N . VAL A 1 89 ? -5.764 -3.966 4.754 1.00 92.19 89 VAL A N 1
ATOM 651 C CA . VAL A 1 89 ? -4.647 -4.671 5.389 1.00 92.19 89 VAL A CA 1
ATOM 652 C C . VAL A 1 89 ? -5.151 -5.388 6.635 1.00 92.19 89 VAL A C 1
ATOM 654 O O . VAL A 1 89 ? -5.738 -4.778 7.527 1.00 92.19 89 VAL A O 1
ATOM 657 N N . SER A 1 90 ? -4.903 -6.689 6.726 1.00 89.44 90 SER A N 1
ATOM 658 C CA . SER A 1 90 ? -5.267 -7.499 7.892 1.00 89.44 90 SER A CA 1
ATOM 659 C C . SER A 1 90 ? -4.276 -8.646 8.093 1.00 89.44 90 SER A C 1
ATOM 661 O O . SER A 1 90 ? -3.378 -8.857 7.278 1.00 89.44 90 SER A O 1
ATOM 663 N N . GLY A 1 91 ? -4.475 -9.449 9.142 1.00 84.88 91 GLY A N 1
ATOM 664 C CA . GLY A 1 91 ? -3.711 -10.687 9.336 1.00 84.88 91 GLY A CA 1
ATOM 665 C C . GLY A 1 91 ? -3.886 -11.719 8.210 1.00 84.88 91 GLY A C 1
ATOM 666 O O . GLY A 1 91 ? -3.051 -12.605 8.076 1.00 84.88 91 GLY A O 1
ATOM 667 N N . SER A 1 92 ? -4.933 -11.590 7.383 1.00 85.44 92 SER A N 1
ATOM 668 C CA . SER A 1 92 ? -5.170 -12.460 6.219 1.00 85.44 92 SER A CA 1
ATOM 669 C C . SER A 1 92 ? -4.444 -12.009 4.946 1.00 85.44 92 SER A C 1
ATOM 671 O O . SER A 1 92 ? -4.420 -12.751 3.963 1.00 85.44 92 SER A O 1
ATOM 673 N N . GLY A 1 93 ? -3.848 -10.809 4.949 1.00 89.00 93 GLY A N 1
ATOM 674 C CA . GLY A 1 93 ? -3.107 -10.268 3.813 1.00 89.00 93 GLY A CA 1
ATOM 675 C C . GLY A 1 93 ? -3.481 -8.834 3.440 1.00 89.00 93 GLY A C 1
ATOM 676 O O . GLY A 1 93 ? -3.950 -8.052 4.271 1.00 89.00 93 GLY A O 1
ATOM 677 N N . VAL A 1 94 ? -3.240 -8.495 2.173 1.00 90.75 94 VAL A N 1
ATOM 678 C CA . VAL A 1 94 ? -3.400 -7.149 1.604 1.00 90.75 94 VAL A CA 1
ATOM 679 C C . VAL A 1 94 ? -4.271 -7.232 0.358 1.00 90.75 94 VAL A C 1
ATOM 681 O O . VAL A 1 94 ? -4.018 -8.039 -0.537 1.00 90.75 94 VAL A O 1
ATOM 684 N N . THR A 1 95 ? -5.302 -6.396 0.289 1.00 92.62 95 THR A N 1
ATOM 685 C CA . THR A 1 95 ? -6.249 -6.352 -0.833 1.00 92.62 95 THR A CA 1
ATOM 686 C C . THR A 1 95 ? -6.434 -4.917 -1.299 1.00 92.62 95 THR A C 1
ATOM 688 O O . THR A 1 95 ? -6.756 -4.060 -0.488 1.00 92.62 95 THR A O 1
ATOM 691 N N . LEU A 1 96 ? -6.269 -4.637 -2.589 1.00 92.62 96 LEU A N 1
ATOM 692 C CA . LEU A 1 96 ? -6.611 -3.341 -3.170 1.00 92.62 96 LEU A CA 1
ATOM 693 C C . LEU A 1 96 ? -8.134 -3.199 -3.219 1.00 92.62 96 LEU A C 1
ATOM 695 O O . LEU A 1 96 ? -8.829 -4.050 -3.783 1.00 92.62 96 LEU A O 1
ATOM 699 N N . VAL A 1 97 ? -8.642 -2.120 -2.622 1.00 93.75 97 VAL A N 1
ATOM 700 C CA . VAL A 1 97 ? -10.082 -1.860 -2.480 1.00 93.75 97 VAL A CA 1
ATOM 701 C C . VAL A 1 97 ? -10.533 -0.552 -3.117 1.00 93.75 97 VAL A C 1
ATOM 703 O O . VAL A 1 97 ? -11.695 -0.469 -3.494 1.00 93.75 97 VAL A O 1
ATOM 706 N N . ALA A 1 98 ? -9.648 0.432 -3.305 1.00 91.94 98 ALA A N 1
ATOM 707 C CA . ALA A 1 98 ? -9.978 1.661 -4.025 1.00 91.94 98 ALA A CA 1
ATOM 708 C C . ALA A 1 98 ? -8.773 2.236 -4.780 1.00 91.94 98 ALA A C 1
ATOM 710 O O . ALA A 1 98 ? -7.624 2.006 -4.403 1.00 91.94 98 ALA A O 1
ATOM 711 N N . ARG A 1 99 ? -9.047 3.007 -5.835 1.00 90.25 99 ARG A N 1
ATOM 712 C CA . ARG A 1 99 ? -8.058 3.783 -6.593 1.00 90.25 99 ARG A CA 1
ATOM 713 C C . ARG A 1 99 ? -8.669 5.113 -7.041 1.00 90.25 99 ARG A C 1
ATOM 715 O O . ARG A 1 99 ? -9.811 5.145 -7.495 1.00 90.25 99 ARG A O 1
ATOM 722 N N . GLY A 1 100 ? -7.934 6.214 -6.896 1.00 87.44 100 GLY A N 1
ATOM 723 C CA . GLY A 1 100 ? -8.412 7.567 -7.196 1.00 87.44 100 GLY A CA 1
ATOM 724 C C . GLY A 1 100 ? -9.668 7.943 -6.402 1.00 87.44 100 GLY A C 1
ATOM 725 O O . GLY A 1 100 ? -10.592 8.540 -6.952 1.00 87.44 100 GLY A O 1
ATOM 726 N N . GLY A 1 101 ? -9.753 7.496 -5.144 1.00 86.38 101 GLY A N 1
ATOM 727 C CA . GLY A 1 101 ? -10.910 7.719 -4.269 1.00 86.38 101 GLY A CA 1
ATOM 728 C C . GLY A 1 101 ? -12.173 6.922 -4.624 1.00 86.38 101 GLY A C 1
ATOM 729 O O . GLY A 1 101 ? -13.220 7.155 -4.023 1.00 86.38 101 GLY A O 1
ATOM 730 N N . LYS A 1 102 ? -12.111 5.988 -5.582 1.00 89.56 102 LYS A N 1
ATOM 731 C CA . LYS A 1 102 ? -13.246 5.140 -5.978 1.00 89.56 102 LYS A CA 1
ATOM 732 C C . LYS A 1 102 ? -12.975 3.684 -5.639 1.00 89.56 102 LYS A C 1
ATOM 734 O O . LYS A 1 102 ? -11.912 3.170 -5.986 1.00 89.56 102 LYS A O 1
ATOM 739 N N . ASP A 1 103 ? -13.943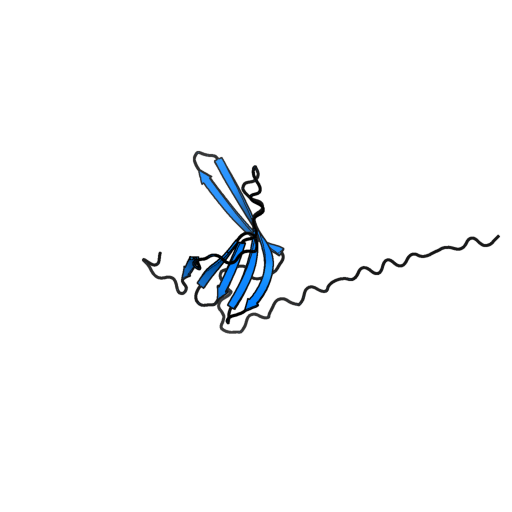 3.025 -5.004 1.00 90.38 103 ASP A N 1
ATOM 740 C CA . ASP A 1 103 ? -13.866 1.585 -4.760 1.00 90.38 103 ASP A CA 1
ATOM 741 C C . ASP A 1 103 ? -13.715 0.839 -6.100 1.00 90.38 103 ASP A C 1
ATOM 743 O O . ASP A 1 103 ? -14.351 1.184 -7.103 1.00 90.38 103 ASP A O 1
ATOM 747 N N . VAL A 1 104 ? -12.852 -0.176 -6.133 1.00 89.06 104 VAL A N 1
ATOM 748 C CA . VAL A 1 104 ? -12.697 -1.022 -7.321 1.00 89.06 104 VAL A CA 1
ATOM 749 C C . VAL A 1 104 ? -13.853 -2.010 -7.430 1.00 89.06 104 VAL A C 1
ATOM 751 O O . VAL A 1 104 ? -14.362 -2.510 -6.429 1.00 89.06 104 VAL A O 1
ATOM 754 N N . THR A 1 105 ? -14.265 -2.319 -8.659 1.00 85.19 105 THR A N 1
ATOM 755 C CA . THR A 1 105 ? -15.409 -3.209 -8.933 1.00 85.19 105 THR A CA 1
ATOM 756 C C . THR A 1 105 ? -15.187 -4.639 -8.450 1.00 85.19 105 THR A C 1
ATOM 758 O O . THR A 1 105 ? -16.134 -5.310 -8.051 1.00 85.19 105 THR A O 1
ATOM 761 N N . ALA A 1 106 ? -13.938 -5.098 -8.470 1.00 85.81 106 ALA A N 1
ATOM 762 C CA . ALA A 1 106 ? -13.515 -6.359 -7.890 1.00 85.81 106 ALA A CA 1
ATOM 763 C C . ALA A 1 106 ? -12.283 -6.105 -7.026 1.00 85.81 106 ALA A C 1
ATOM 765 O O . ALA A 1 106 ? -11.270 -5.598 -7.513 1.00 85.81 106 ALA A O 1
ATOM 766 N N . ALA A 1 107 ? -12.385 -6.454 -5.744 1.00 81.75 107 ALA A N 1
ATOM 767 C CA . ALA A 1 107 ? -11.266 -6.367 -4.822 1.00 81.75 107 ALA A CA 1
ATOM 768 C C . ALA A 1 107 ? -10.114 -7.243 -5.338 1.00 81.75 107 ALA A C 1
ATOM 770 O O . ALA A 1 107 ? -10.295 -8.436 -5.592 1.00 81.75 107 ALA A O 1
ATOM 771 N N . HIS A 1 108 ? -8.938 -6.647 -5.514 1.00 87.38 108 HIS A N 1
ATOM 772 C CA . HIS A 1 108 ? -7.775 -7.342 -6.056 1.00 87.38 108 HIS A CA 1
ATOM 773 C C . HIS A 1 108 ? -6.886 -7.770 -4.894 1.00 87.38 108 HIS A C 1
ATOM 775 O O . HIS A 1 108 ? -6.327 -6.928 -4.192 1.00 87.38 108 HIS A O 1
ATOM 781 N N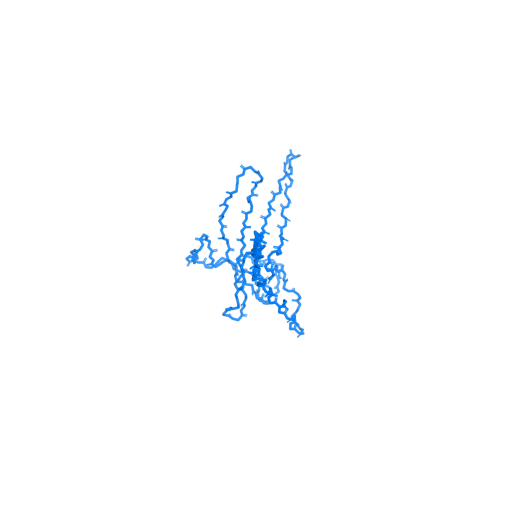 . ARG A 1 109 ? -6.763 -9.076 -4.655 1.00 90.06 109 ARG A N 1
ATOM 782 C CA . ARG A 1 109 ? -5.918 -9.582 -3.572 1.00 90.06 109 ARG A CA 1
ATOM 783 C C . ARG A 1 109 ? -4.452 -9.465 -3.985 1.00 90.06 109 ARG A C 1
ATOM 785 O O . ARG A 1 109 ? -4.025 -10.135 -4.909 1.00 90.06 109 ARG A O 1
ATOM 792 N N . CYS A 1 110 ? -3.706 -8.595 -3.315 1.00 88.12 110 CYS A N 1
ATOM 793 C CA . CYS A 1 110 ? -2.300 -8.332 -3.626 1.00 88.12 110 CYS A CA 1
ATOM 794 C C . CYS A 1 110 ? -1.359 -9.279 -2.873 1.00 88.12 110 CYS A C 1
ATOM 796 O O . CYS A 1 110 ? -0.269 -9.573 -3.346 1.00 88.12 110 CYS A O 1
ATOM 798 N N . LEU A 1 111 ? -1.763 -9.717 -1.677 1.00 86.81 111 LEU A N 1
ATOM 799 C CA . LEU A 1 111 ? -1.000 -10.641 -0.846 1.00 86.81 111 LEU A CA 1
ATOM 800 C C . LEU A 1 111 ? -1.959 -11.488 -0.010 1.00 86.81 111 LEU A C 1
ATOM 802 O O . LEU A 1 111 ? -2.861 -10.945 0.627 1.00 86.81 111 LEU A O 1
ATOM 806 N N . VAL A 1 112 ? -1.737 -12.800 0.018 1.00 85.94 112 VAL A N 1
ATOM 807 C CA . VAL A 1 112 ? -2.415 -13.750 0.913 1.00 85.94 112 VAL A CA 1
ATOM 808 C C . VAL A 1 112 ? -1.482 -14.066 2.079 1.00 85.94 112 VAL A C 1
ATOM 810 O O . VAL A 1 112 ? -0.289 -14.274 1.863 1.00 85.94 112 VAL A O 1
ATOM 813 N N . LEU A 1 113 ? -2.008 -14.128 3.306 1.00 83.50 113 LEU A N 1
ATOM 814 C CA . LEU A 1 113 ? -1.260 -14.568 4.485 1.00 83.50 113 LEU A CA 1
ATOM 815 C C . LEU A 1 113 ? -2.003 -15.668 5.277 1.00 83.50 113 LEU A C 1
ATOM 817 O O . LEU A 1 113 ? -3.223 -15.582 5.436 1.00 83.50 113 LEU A O 1
ATOM 821 N N . PRO A 1 114 ? -1.279 -16.675 5.816 1.00 83.00 114 PRO A N 1
ATOM 822 C CA . PRO A 1 114 ? 0.141 -16.940 5.568 1.00 83.00 114 PRO A CA 1
ATOM 823 C C . PRO A 1 114 ? 0.361 -17.384 4.114 1.00 83.00 114 PRO A C 1
ATOM 825 O O . PRO A 1 114 ? -0.377 -18.230 3.614 1.00 83.00 114 PRO A O 1
ATOM 828 N N . ALA A 1 115 ? 1.368 -16.810 3.452 1.00 78.75 115 ALA A N 1
ATOM 829 C CA . ALA A 1 115 ? 1.676 -17.130 2.063 1.00 78.75 115 ALA A CA 1
ATOM 830 C C . ALA A 1 115 ? 2.198 -18.567 1.943 1.00 78.75 115 ALA A C 1
ATOM 832 O O . ALA A 1 115 ? 3.014 -19.015 2.757 1.00 78.75 115 ALA A O 1
ATOM 833 N N . LYS A 1 116 ? 1.745 -19.284 0.918 1.00 79.19 116 LYS A N 1
ATOM 834 C CA . LYS A 1 116 ? 2.199 -20.632 0.574 1.00 79.19 116 LYS A CA 1
ATOM 835 C C . LYS A 1 116 ? 2.799 -20.650 -0.823 1.00 79.19 116 LYS A C 1
ATOM 837 O O . LYS A 1 116 ? 2.493 -19.821 -1.677 1.00 79.19 116 LYS A O 1
ATOM 842 N N . VAL A 1 117 ? 3.664 -21.634 -1.061 1.00 79.94 117 VAL A N 1
ATOM 843 C CA . VAL A 1 117 ? 4.195 -21.889 -2.402 1.00 79.94 117 VAL A CA 1
ATOM 844 C C . VAL A 1 117 ? 3.025 -22.168 -3.347 1.00 79.94 117 VAL A C 1
ATOM 846 O O . VAL A 1 117 ? 2.251 -23.091 -3.104 1.00 79.94 117 VAL A O 1
ATOM 849 N N . GLY A 1 118 ? 2.925 -21.376 -4.415 1.00 78.31 118 GLY A N 1
ATOM 850 C CA . GLY A 1 118 ? 1.868 -21.487 -5.421 1.00 78.31 118 GLY A CA 1
ATOM 851 C C . GLY A 1 118 ? 0.676 -20.547 -5.223 1.00 78.31 118 GLY A C 1
ATOM 852 O O . GLY A 1 118 ? -0.198 -20.548 -6.084 1.00 78.31 118 GLY A O 1
ATOM 853 N N . ASP A 1 119 ? 0.639 -19.738 -4.159 1.00 76.25 119 ASP A N 1
ATOM 854 C CA . ASP A 1 119 ? -0.334 -18.645 -4.065 1.00 76.25 119 ASP A CA 1
ATOM 855 C C . ASP A 1 119 ? -0.016 -17.585 -5.141 1.00 76.25 119 ASP A C 1
ATOM 857 O O . ASP A 1 119 ? 1.126 -17.131 -5.254 1.00 76.25 119 ASP A O 1
ATOM 861 N N . THR A 1 120 ? -1.026 -17.211 -5.933 1.00 59.34 120 THR A N 1
ATOM 862 C CA . THR A 1 120 ? -0.972 -16.180 -6.990 1.00 59.34 120 THR A CA 1
ATOM 863 C C . THR A 1 120 ? -2.087 -15.170 -6.820 1.00 59.34 120 THR A C 1
ATOM 865 O O . THR A 1 120 ? -3.214 -15.623 -6.501 1.00 59.34 120 THR A O 1
#

Organism: NCBI:txid2598579

Sequence (120 aa):
MDRAFVLLMLTAQLTAAEPPPKAVAGVTALYFPTKVGAQRVYAATAGGNTIEERSTVTGVVEKDGGWRVTEMDDGISSNPLGTDTTYLVSGSGVTLVARGGKDVTAAHRCLVLPAKVGDT

Foldseek 3Di:
DDDDDDDPPDPPPPPPDPDPPPDDPPPDPFPDDQDAQDKDWDWDDDPNDIWIKMWGFHDWDDDPQFIFTWIQICPTPVDRPRKIWTWTTDQQAIWTQDINPGGDPDIHGPDGPPDDPPDD

pLDDT: mean 74.24, std 19.8, range [35.94, 94.56]